Protein 2OXL (pdb70)

InterPro domains:
  IPR024753 Regulatory protein AriR [PF10798] (27-82)

CATH classification: 1.20.5.5260

Structure (mmCIF, N/CA/C/O backbone):
data_2OXL
#
_entry.id   2OXL
#
_cell.length_a   69.919
_cell.length_b   69.945
_cell.length_c   55.021
_cell.angle_alpha   90.00
_cell.angle_beta   90.00
_cell.angle_gamma   90.00
#
_symmetry.space_group_name_H-M   'C 2 2 21'
#
loop_
_entity.id
_entity.type
_entity.pdbx_description
1 polymer 'Hypothetical protein ymgB'
2 non-polymer 'octyl beta-D-glucopyranoside'
3 water water
#
loop_
_atom_site.group_PDB
_atom_site.id
_atom_site.type_symbol
_atom_site.label_atom_id
_atom_site.label_alt_id
_atom_site.label_comp_id
_atom_site.label_asym_id
_atom_site.label_entity_id
_atom_site.label_seq_id
_atom_site.pdbx_PDB_ins_code
_atom_site.Cartn_x
_atom_site.Cartn_y
_atom_site.Cartn_z
_atom_site.occupancy
_atom_site.B_iso_or_equiv
_atom_site.auth_seq_id
_atom_site.auth_comp_id
_atom_site.auth_asym_id
_atom_site.auth_atom_id
_atom_site.pdbx_PDB_model_num
ATOM 1 N N . ASN A 1 1 ? 25.004 -11.120 -17.735 1.00 37.12 25 ASN A N 1
ATOM 2 C CA . ASN A 1 1 ? 24.181 -12.309 -18.127 1.00 34.82 25 ASN A CA 1
ATOM 3 C C . ASN A 1 1 ? 22.699 -11.984 -18.218 1.00 31.35 25 ASN A C 1
ATOM 4 O O . ASN A 1 1 ? 22.116 -11.450 -17.281 1.00 35.69 25 ASN A O 1
ATOM 9 N N . LEU A 1 2 ? 22.105 -12.266 -19.371 1.00 27.24 26 LEU A N 1
ATOM 10 C CA . LEU A 1 2 ? 20.668 -12.231 -19.522 0.50 25.79 26 LEU A CA 1
ATOM 11 C C . LEU A 1 2 ? 20.034 -13.101 -18.413 1.00 27.99 26 LEU A C 1
ATOM 12 O O . LEU A 1 2 ? 20.435 -14.289 -18.173 1.00 27.95 26 LEU A O 1
ATOM 17 N N . LEU A 1 3 ? 19.074 -12.485 -17.730 1.00 26.89 27 LEU A N 1
ATOM 18 C CA . LEU A 1 3 ? 18.362 -13.099 -16.591 1.00 25.83 27 LEU A CA 1
ATOM 19 C C . LEU A 1 3 ? 19.168 -13.180 -15.267 1.00 28.52 27 LEU A C 1
ATOM 20 O O . LEU A 1 3 ? 18.681 -13.752 -14.274 1.00 24.09 27 LEU A O 1
ATOM 25 N N . GLU A 1 4 ? 20.363 -12.591 -15.195 1.00 30.05 28 GLU A N 1
ATOM 26 C CA . GLU A 1 4 ? 21.154 -12.705 -13.952 1.00 31.42 28 GLU A CA 1
ATOM 27 C C . GLU A 1 4 ? 20.512 -12.064 -12.702 1.00 28.75 28 GLU A C 1
ATOM 28 O O . GLU A 1 4 ? 20.493 -12.669 -11.616 1.00 26.66 28 GLU A O 1
ATOM 34 N N . GLU A 1 5 ? 20.018 -10.841 -12.856 1.00 25.40 29 GLU A N 1
ATOM 35 C CA . GLU A 1 5 ? 19.406 -10.119 -11.738 1.00 26.43 29 GLU A CA 1
ATOM 36 C C . GLU A 1 5 ? 18.061 -10.748 -11.374 1.00 21.15 29 GLU A C 1
ATOM 37 O O . GLU A 1 5 ? 17.671 -10.791 -10.193 1.00 18.40 29 GLU A O 1
ATOM 43 N N . GLU A 1 6 ? 17.374 -11.254 -12.394 1.00 19.40 30 GLU A N 1
ATOM 44 C CA . GLU A 1 6 ? 16.072 -11.894 -12.212 1.00 18.34 30 GLU A CA 1
ATOM 45 C C . GLU A 1 6 ? 16.257 -13.170 -11.391 1.00 17.65 30 GLU A C 1
ATOM 46 O O . GLU A 1 6 ? 15.480 -13.446 -10.454 1.00 14.84 30 GLU A O 1
ATOM 52 N N . SER A 1 7 ? 17.286 -13.935 -11.747 1.00 16.04 31 SER A N 1
ATOM 53 C CA . SER A 1 7 ? 17.702 -15.136 -10.976 1.00 16.86 31 SER A CA 1
ATOM 54 C C . SER A 1 7 ? 17.840 -14.923 -9.488 1.00 15.88 31 SER A C 1
ATOM 55 O O . SER A 1 7 ? 17.315 -15.722 -8.668 1.00 16.15 31 SER A O 1
ATOM 58 N N . ALA A 1 8 ? 18.509 -13.821 -9.129 1.00 15.24 32 ALA A N 1
ATOM 59 C CA . ALA A 1 8 ? 18.780 -13.474 -7.758 1.00 16.02 32 ALA A CA 1
ATOM 60 C C . ALA A 1 8 ? 17.472 -13.132 -7.010 1.00 15.87 32 ALA A C 1
ATOM 61 O O . ALA A 1 8 ? 17.274 -13.542 -5.866 1.00 16.50 32 ALA A O 1
ATOM 63 N N . VAL A 1 9 ? 16.585 -12.400 -7.683 1.00 13.93 33 VAL A N 1
ATOM 64 C CA . VAL A 1 9 ? 15.286 -12.031 -7.093 1.00 13.02 33 VAL A CA 1
ATOM 65 C C . VAL A 1 9 ? 14.440 -13.280 -6.856 1.00 11.13 33 VAL A C 1
ATOM 66 O O . VAL A 1 9 ? 13.817 -13.436 -5.776 1.00 14.08 33 VAL A O 1
ATOM 70 N N . LEU A 1 10 ? 14.445 -14.177 -7.823 1.00 12.13 34 LEU A N 1
ATOM 71 C CA . LEU A 1 10 ? 13.676 -15.420 -7.759 1.00 15.20 34 LEU A CA 1
ATOM 72 C C . LEU A 1 10 ? 14.209 -16.312 -6.621 1.00 16.19 34 LEU A C 1
ATOM 73 O O . LEU A 1 10 ? 13.434 -16.847 -5.816 1.00 10.92 34 LEU A O 1
ATOM 78 N N . GLY A 1 11 ? 15.530 -16.416 -6.556 1.00 15.13 35 GLY A N 1
ATOM 79 C CA . GLY A 1 11 ? 16.211 -17.181 -5.502 1.00 15.98 35 GLY A CA 1
ATOM 80 C C . GLY A 1 11 ? 15.905 -16.631 -4.123 1.00 18.85 35 GLY A C 1
ATOM 81 O O . GLY A 1 11 ? 15.707 -17.408 -3.187 1.00 16.23 35 GLY A O 1
ATOM 82 N N . GLN A 1 12 ? 15.848 -15.303 -3.979 1.00 14.33 36 GLN A N 1
ATOM 83 C CA . GLN A 1 12 ? 15.480 -14.690 -2.714 1.00 15.65 36 GLN A CA 1
ATOM 84 C C . GLN A 1 12 ? 14.049 -15.015 -2.304 1.00 16.65 36 GLN A C 1
ATOM 85 O O . GLN A 1 12 ? 13.796 -15.246 -1.122 1.00 18.57 36 GLN A O 1
ATOM 91 N N . ALA A 1 13 ? 13.130 -15.034 -3.272 1.00 14.50 37 ALA A N 1
ATOM 92 C CA . ALA A 1 13 ? 11.737 -15.336 -2.960 1.00 16.00 37 ALA A CA 1
ATOM 93 C C . ALA A 1 13 ? 11.673 -16.772 -2.418 1.00 15.32 37 ALA A C 1
ATOM 94 O O . ALA A 1 13 ? 10.952 -17.033 -1.424 1.00 15.45 37 ALA A O 1
ATOM 96 N N . VAL A 1 14 ? 12.440 -17.670 -3.044 1.00 15.28 38 VAL A N 1
ATOM 97 C CA . VAL A 1 14 ? 12.404 -19.103 -2.665 1.00 17.35 38 VAL A CA 1
ATOM 98 C C . VAL A 1 14 ? 12.950 -19.264 -1.240 1.00 19.06 38 VAL A C 1
ATOM 99 O O . VAL A 1 14 ? 12.253 -19.800 -0.358 1.00 17.63 38 VAL A O 1
ATOM 103 N N . THR A 1 15 ? 14.126 -18.700 -0.982 1.00 19.44 39 THR A N 1
ATOM 104 C CA . THR A 1 15 ? 14.675 -18.733 0.394 1.00 20.98 39 THR A CA 1
ATOM 105 C C . THR A 1 15 ? 13.748 -18.065 1.415 1.00 21.12 39 THR A C 1
ATOM 106 O O . THR A 1 15 ? 13.556 -18.564 2.524 1.00 24.49 39 THR A O 1
ATOM 110 N N . ASN A 1 16 ? 13.122 -16.953 1.060 1.00 18.55 40 ASN A N 1
ATOM 111 C CA . ASN A 1 16 ? 12.206 -16.288 1.961 1.00 20.05 40 ASN A CA 1
ATOM 112 C C . ASN A 1 16 ? 11.009 -17.165 2.362 1.00 22.14 40 ASN A C 1
ATOM 113 O O . ASN A 1 16 ? 10.596 -17.161 3.533 1.00 22.74 40 ASN A O 1
ATOM 118 N N . LEU A 1 17 ? 10.444 -17.881 1.392 1.00 21.31 41 LEU A N 1
ATOM 119 C CA . LEU A 1 17 ? 9.390 -18.870 1.673 1.00 20.97 41 LEU A CA 1
ATOM 120 C C . LEU A 1 17 ? 9.874 -19.991 2.580 1.00 21.84 41 LEU A C 1
ATOM 121 O O . LEU A 1 17 ? 9.159 -20.411 3.500 1.00 24.50 41 LEU A O 1
ATOM 134 N N . LEU A 1 19 ? 12.305 -19.855 4.764 1.00 26.89 43 LEU A N 1
ATOM 135 C CA . LEU A 1 19 ? 12.528 -19.228 6.077 1.00 30.05 43 LEU A CA 1
ATOM 136 C C . LEU A 1 19 ? 11.240 -19.050 6.859 1.00 29.76 43 LEU A C 1
ATOM 137 O O . LEU A 1 19 ? 11.238 -19.202 8.076 1.00 32.44 43 LEU A O 1
ATOM 142 N N . SER A 1 20 ? 10.146 -18.725 6.179 1.00 26.68 44 SER A N 1
ATOM 143 C CA . SER A 1 20 ? 8.863 -18.527 6.866 1.00 28.98 44 SER A CA 1
ATOM 144 C C . SER A 1 20 ? 8.115 -19.848 7.092 1.00 30.21 44 SER A C 1
ATOM 145 O O . SER A 1 20 ? 7.005 -19.853 7.637 1.00 32.10 44 SER A O 1
ATOM 148 N N . GLY A 1 21 ? 8.743 -20.957 6.683 1.00 27.09 45 GLY A N 1
ATOM 149 C CA . GLY A 1 21 ? 8.139 -22.277 6.708 1.00 29.20 45 GLY A CA 1
ATOM 150 C C . GLY A 1 21 ? 6.950 -22.456 5.783 1.00 29.77 45 GLY A C 1
ATOM 151 O O . GLY A 1 21 ? 6.072 -23.287 6.065 1.00 31.64 45 GLY A O 1
ATOM 152 N N . ASP A 1 22 ? 6.907 -21.713 4.673 1.00 24.52 46 ASP A N 1
ATOM 153 C CA . ASP A 1 22 ? 5.806 -21.888 3.709 1.00 25.92 46 ASP A CA 1
ATOM 154 C C . ASP A 1 22 ? 6.173 -22.879 2.596 1.00 25.54 46 ASP A C 1
ATOM 155 O O . ASP A 1 22 ? 7.349 -23.211 2.393 1.00 26.94 46 ASP A O 1
ATOM 160 N N . ASN A 1 23 ? 5.156 -23.388 1.909 1.00 21.72 47 ASN A N 1
ATOM 161 C CA . ASN A 1 23 ? 5.391 -24.262 0.763 1.00 24.08 47 ASN A CA 1
ATOM 162 C C . ASN A 1 23 ? 6.037 -23.448 -0.364 1.00 20.42 47 ASN A C 1
ATOM 163 O O . ASN A 1 23 ? 5.649 -22.300 -0.606 1.00 21.74 47 ASN A O 1
ATOM 168 N N . VAL A 1 24 ? 7.007 -24.068 -1.034 1.00 19.89 48 VAL A N 1
ATOM 169 C CA . VAL A 1 24 ? 7.616 -23.470 -2.218 1.00 18.28 48 VAL A CA 1
ATOM 170 C C . VAL A 1 24 ? 6.783 -23.984 -3.396 1.00 16.16 48 VAL A C 1
ATOM 171 O O . VAL A 1 24 ? 6.965 -25.113 -3.868 1.00 20.76 48 VAL A O 1
ATOM 175 N N . ASN A 1 25 ? 5.864 -23.153 -3.842 1.00 17.77 49 ASN A N 1
ATOM 176 C CA . ASN A 1 25 ? 5.088 -23.461 -5.045 1.00 19.38 49 ASN A CA 1
ATOM 177 C C . ASN A 1 25 ? 4.851 -22.219 -5.871 1.00 20.14 49 ASN A C 1
ATOM 178 O O . ASN A 1 25 ? 5.217 -21.136 -5.465 1.00 17.53 49 ASN A O 1
ATOM 183 N N . ASN A 1 26 ? 4.241 -22.385 -7.043 1.00 21.05 50 ASN A N 1
ATOM 184 C CA . ASN A 1 26 ? 4.105 -21.258 -7.968 1.00 20.04 50 ASN A CA 1
ATOM 185 C C . ASN A 1 26 ? 3.317 -20.145 -7.314 1.00 18.16 50 ASN A C 1
ATOM 186 O O . ASN A 1 26 ? 3.699 -18.997 -7.371 1.00 14.91 50 ASN A O 1
ATOM 191 N N . LYS A 1 27 ? 2.203 -20.490 -6.657 1.00 19.61 51 LYS A N 1
ATOM 192 C CA . LYS A 1 27 ? 1.342 -19.466 -6.062 1.00 20.00 51 LYS A CA 1
ATOM 193 C C . LYS A 1 27 ? 2.122 -18.595 -5.085 1.00 16.31 51 LYS A C 1
ATOM 194 O O . LYS A 1 27 ? 2.057 -17.391 -5.142 1.00 16.31 51 LYS A O 1
ATOM 200 N N . ASN A 1 28 ? 2.832 -19.233 -4.145 1.00 14.10 52 ASN A N 1
ATOM 201 C CA . ASN A 1 28 ? 3.504 -18.525 -3.104 1.00 16.60 52 ASN A CA 1
ATOM 202 C C . ASN A 1 28 ? 4.670 -17.683 -3.609 1.00 16.69 52 ASN A C 1
ATOM 203 O O . ASN A 1 28 ? 4.912 -16.623 -3.054 1.00 16.49 52 ASN A O 1
ATOM 208 N N . ILE A 1 29 ? 5.366 -18.170 -4.637 1.00 15.42 53 ILE A N 1
ATOM 209 C CA . ILE A 1 29 ? 6.473 -17.412 -5.262 1.00 16.05 53 ILE A CA 1
ATOM 210 C C . ILE A 1 29 ? 5.896 -16.153 -5.874 1.00 17.37 53 ILE A C 1
ATOM 211 O O . ILE A 1 29 ? 6.425 -15.066 -5.655 1.00 17.49 53 ILE A O 1
ATOM 216 N N . ILE A 1 30 ? 4.797 -16.309 -6.617 1.00 15.96 54 ILE A N 1
ATOM 217 C CA . ILE A 1 30 ? 4.124 -15.154 -7.245 1.00 16.81 54 ILE A CA 1
ATOM 218 C C . ILE A 1 30 ? 3.708 -14.124 -6.219 1.00 15.58 54 ILE A C 1
ATOM 219 O O . ILE A 1 30 ? 3.975 -12.922 -6.393 1.00 15.48 54 ILE A O 1
ATOM 224 N N . LEU A 1 31 ? 3.027 -14.573 -5.148 1.00 18.68 55 LEU A N 1
ATOM 225 C CA . LEU A 1 31 ? 2.587 -13.669 -4.096 1.00 17.79 55 LEU A CA 1
ATOM 226 C C . LEU A 1 31 ? 3.769 -12.956 -3.426 1.00 17.99 55 LEU A C 1
ATOM 227 O O . LEU A 1 31 ? 3.698 -11.770 -3.109 1.00 17.56 55 LEU A O 1
ATOM 232 N N . SER A 1 32 ? 4.874 -13.678 -3.262 1.00 18.53 56 SER A N 1
ATOM 233 C CA A SER A 1 32 ? 6.060 -13.087 -2.667 0.50 17.77 56 SER A CA 1
ATOM 234 C CA B SER A 1 32 ? 6.097 -13.114 -2.686 0.50 17.31 56 SER A CA 1
ATOM 235 C C . SER A 1 32 ? 6.671 -12.005 -3.588 1.00 17.51 56 SER A C 1
ATOM 236 O O . SER A 1 32 ? 7.114 -10.941 -3.118 1.00 16.92 56 SER A O 1
ATOM 241 N N . LEU A 1 33 ? 6.690 -12.290 -4.886 1.00 16.68 57 LEU A N 1
ATOM 242 C CA . LEU A 1 33 ? 7.232 -11.319 -5.855 1.00 17.93 57 LEU A CA 1
ATOM 243 C C . LEU A 1 33 ? 6.316 -10.094 -5.908 1.00 20.62 57 LEU A C 1
ATOM 244 O O . LEU A 1 33 ? 6.791 -8.932 -5.939 1.00 18.65 57 LEU A O 1
ATOM 249 N N . ILE A 1 34 ? 5.002 -10.346 -5.923 1.00 21.04 58 ILE A N 1
ATOM 250 C CA . ILE A 1 34 ? 4.053 -9.212 -6.007 1.00 22.75 58 ILE A CA 1
ATOM 251 C C . ILE A 1 34 ? 4.250 -8.374 -4.770 1.00 22.77 58 ILE A C 1
ATOM 252 O O . ILE A 1 34 ? 4.310 -7.157 -4.861 1.00 24.25 58 ILE A O 1
ATOM 257 N N . HIS A 1 35 ? 4.398 -9.019 -3.615 1.00 24.17 59 HIS A N 1
ATOM 258 C CA . HIS A 1 35 ? 4.676 -8.275 -2.391 1.00 25.58 59 HIS A CA 1
ATOM 259 C C . HIS A 1 35 ? 5.959 -7.427 -2.475 1.00 23.57 59 HIS A C 1
ATOM 260 O O . HIS A 1 35 ? 5.996 -6.278 -2.026 1.00 23.95 59 HIS A O 1
ATOM 267 N N . SER A 1 36 ? 7.019 -8.010 -3.026 1.00 23.50 60 SER A N 1
ATOM 268 C CA . SER A 1 36 ? 8.258 -7.263 -3.254 1.00 23.27 60 SER A CA 1
ATOM 269 C C . SER A 1 36 ? 8.021 -6.102 -4.225 1.00 22.01 60 SER A C 1
ATOM 270 O O . SER A 1 36 ? 8.502 -5.001 -4.004 1.00 23.71 60 SER A O 1
ATOM 273 N N . LEU A 1 37 ? 7.291 -6.357 -5.304 1.00 24.16 61 LEU A N 1
ATOM 274 C CA . LEU A 1 37 ? 7.060 -5.308 -6.299 1.00 28.25 61 LEU A CA 1
ATOM 275 C C . LEU A 1 37 ? 6.321 -4.129 -5.670 1.00 32.22 61 LEU A C 1
ATOM 276 O O . LEU A 1 37 ? 6.659 -2.952 -5.918 1.00 34.02 61 LEU A O 1
ATOM 281 N N . GLU A 1 38 ? 5.344 -4.451 -4.825 1.00 31.47 62 GLU A N 1
ATOM 282 C CA . GLU A 1 38 ? 4.522 -3.422 -4.190 1.00 37.87 62 GLU A CA 1
ATOM 283 C C . GLU A 1 38 ? 5.271 -2.633 -3.118 1.00 37.39 62 GLU A C 1
ATOM 284 O O . GLU A 1 38 ? 4.855 -1.540 -2.768 1.00 40.65 62 GLU A O 1
ATOM 290 N N . THR A 1 39 ? 6.361 -3.174 -2.588 1.00 38.23 63 THR A N 1
ATOM 291 C CA . THR A 1 39 ? 7.096 -2.509 -1.495 1.00 35.73 63 THR A CA 1
ATOM 292 C C . THR A 1 39 ? 8.428 -1.895 -1.926 1.00 37.11 63 THR A C 1
ATOM 293 O O . THR A 1 39 ? 9.225 -1.456 -1.093 1.00 37.99 63 THR A O 1
ATOM 297 N N . THR A 1 40 ? 8.665 -1.856 -3.240 1.00 35.78 64 THR A N 1
ATOM 298 C CA . THR A 1 40 ? 9.854 -1.220 -3.795 1.00 34.87 64 THR A CA 1
ATOM 299 C C . THR A 1 40 ? 9.446 0.089 -4.472 1.00 36.65 64 THR A C 1
ATOM 300 O O . THR A 1 40 ? 8.508 0.129 -5.284 1.00 39.97 64 THR A O 1
ATOM 304 N N . SER A 1 41 ? 10.147 1.157 -4.142 1.00 34.95 65 SER A N 1
ATOM 305 C CA A SER A 1 41 ? 9.874 2.444 -4.765 0.50 35.00 65 SER A CA 1
ATOM 306 C CA B SER A 1 41 ? 9.880 2.456 -4.743 0.50 34.78 65 SER A CA 1
ATOM 307 C C . SER A 1 41 ? 10.905 2.769 -5.835 1.00 34.92 65 SER A C 1
ATOM 308 O O . SER A 1 41 ? 10.723 3.710 -6.620 1.00 37.41 65 SER A O 1
ATOM 313 N N . ASP A 1 42 ? 11.976 1.978 -5.878 1.00 30.31 66 ASP A N 1
ATOM 314 C CA . ASP A 1 42 ? 13.096 2.202 -6.795 1.00 27.51 66 ASP A CA 1
ATOM 315 C C . ASP A 1 42 ? 12.773 1.596 -8.165 1.00 28.13 66 ASP A C 1
ATOM 316 O O . ASP A 1 42 ? 12.638 0.369 -8.303 1.00 24.53 66 ASP A O 1
ATOM 321 N N . ILE A 1 43 ? 12.620 2.449 -9.184 1.00 26.07 67 ILE A N 1
ATOM 322 C CA . ILE A 1 43 ? 12.012 1.970 -10.431 1.00 25.19 67 ILE A CA 1
ATOM 323 C C . ILE A 1 43 ? 12.936 0.996 -11.146 1.00 18.61 67 ILE A C 1
ATOM 324 O O . ILE A 1 43 ? 12.464 0.150 -11.912 1.00 23.65 67 ILE A O 1
ATOM 329 N N . LEU A 1 44 ? 14.231 1.093 -10.868 1.00 21.45 68 LEU A N 1
ATOM 330 C CA . LEU A 1 44 ? 15.230 0.204 -11.481 1.00 20.98 68 LEU A CA 1
ATOM 331 C C . LEU A 1 44 ? 15.133 -1.194 -10.863 1.00 21.23 68 LEU A C 1
ATOM 332 O O . LEU A 1 44 ? 15.106 -2.168 -11.596 1.00 18.16 68 LEU A O 1
ATOM 337 N N . LYS A 1 45 ? 14.973 -1.261 -9.533 1.00 21.32 69 LYS A N 1
ATOM 338 C CA . LYS A 1 45 ? 14.728 -2.530 -8.827 1.00 23.43 69 LYS A CA 1
ATOM 339 C C . LYS A 1 45 ? 13.356 -3.114 -9.136 1.00 20.69 69 LYS A C 1
ATOM 340 O O . LYS A 1 45 ? 13.201 -4.345 -9.297 1.00 18.09 69 LYS A O 1
ATOM 346 N N . ALA A 1 46 ? 12.346 -2.242 -9.204 1.00 18.62 70 ALA A N 1
ATOM 347 C CA . ALA A 1 46 ? 11.019 -2.626 -9.652 1.00 18.44 70 ALA A CA 1
ATOM 348 C C . ALA A 1 46 ? 11.046 -3.327 -11.009 1.00 17.49 70 ALA A C 1
ATOM 349 O O . ALA A 1 46 ? 10.341 -4.318 -11.193 1.00 18.53 70 ALA A O 1
ATOM 351 N N . ASP A 1 47 ? 11.827 -2.804 -11.960 1.00 17.02 71 ASP A N 1
ATOM 352 C CA . ASP A 1 47 ? 11.936 -3.426 -13.282 1.00 20.56 71 ASP A CA 1
ATOM 353 C C . ASP A 1 47 ? 12.402 -4.894 -13.148 1.00 18.65 71 ASP A C 1
ATOM 354 O O . ASP A 1 47 ? 11.832 -5.784 -13.768 1.00 17.53 71 ASP A O 1
ATOM 359 N N . VAL A 1 48 ? 13.400 -5.124 -12.304 1.00 17.27 72 VAL A N 1
ATOM 360 C CA . VAL A 1 48 ? 13.941 -6.481 -12.150 1.00 18.00 72 VAL A CA 1
ATOM 361 C C . VAL A 1 48 ? 12.885 -7.460 -11.579 1.00 15.84 72 VAL A C 1
ATOM 362 O O . VAL A 1 48 ? 12.720 -8.581 -12.088 1.00 14.94 72 VAL A O 1
ATOM 366 N N . ILE A 1 49 ? 12.131 -7.004 -10.582 1.00 15.44 73 ILE A N 1
ATOM 367 C CA . ILE A 1 49 ? 11.057 -7.832 -9.954 1.00 17.08 73 ILE A CA 1
ATOM 368 C C . ILE A 1 49 ? 9.920 -8.134 -10.935 1.00 16.76 73 ILE A C 1
ATOM 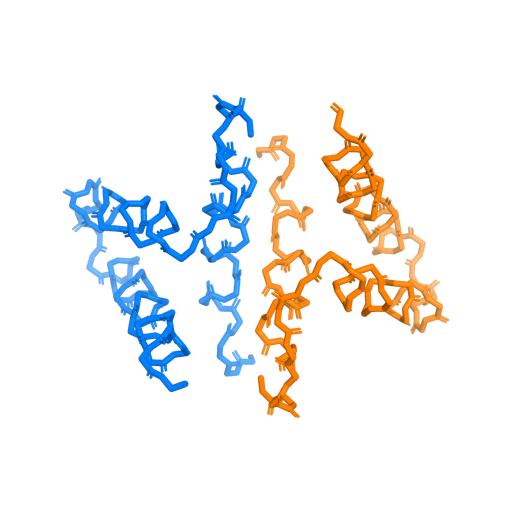369 O O . ILE A 1 49 ? 9.432 -9.252 -11.042 1.00 14.38 73 ILE A O 1
ATOM 374 N N . ARG A 1 50 ? 9.538 -7.130 -11.725 1.00 18.11 74 ARG A N 1
ATOM 375 C CA . ARG A 1 50 ? 8.541 -7.303 -12.770 1.00 17.95 74 ARG A CA 1
ATOM 376 C C . ARG A 1 50 ? 8.975 -8.322 -13.806 1.00 14.51 74 ARG A C 1
ATOM 377 O O . ARG A 1 50 ? 8.167 -9.147 -14.244 1.00 17.59 74 ARG A O 1
ATOM 385 N N . LYS A 1 51 ? 10.233 -8.297 -14.233 1.00 16.97 75 LYS A N 1
ATOM 386 C CA . LYS A 1 51 ? 10.701 -9.309 -15.190 1.00 14.62 75 LYS A CA 1
ATOM 387 C C . LYS A 1 51 ? 10.692 -10.705 -14.553 1.00 16.01 75 LYS A C 1
ATOM 388 O O . LYS A 1 51 ? 10.384 -11.691 -15.222 1.00 14.12 75 LYS A O 1
ATOM 394 N N . THR A 1 52 ? 11.047 -10.756 -13.280 1.00 14.91 76 THR A N 1
ATOM 395 C CA . THR A 1 52 ? 11.103 -12.042 -12.557 1.00 14.61 76 THR A CA 1
ATOM 396 C C . THR A 1 52 ? 9.675 -12.603 -12.449 1.00 15.51 76 THR A C 1
ATOM 397 O O . THR A 1 52 ? 9.427 -13.798 -12.679 1.00 15.94 76 THR A O 1
ATOM 401 N N . LEU A 1 53 ? 8.739 -11.726 -12.133 1.00 15.17 77 LEU A N 1
ATOM 402 C CA . LEU A 1 53 ? 7.337 -12.100 -12.036 1.00 17.18 77 LEU A CA 1
ATOM 403 C C . LEU A 1 53 ? 6.850 -12.620 -13.370 1.00 19.11 77 LEU A C 1
ATOM 404 O O . LEU A 1 53 ? 6.200 -13.664 -13.440 1.00 17.80 77 LEU A O 1
ATOM 409 N N . GLU A 1 54 ? 7.186 -11.909 -14.448 1.00 16.81 78 GLU A N 1
ATOM 410 C CA . GLU A 1 54 ? 6.746 -12.340 -15.770 1.00 17.67 78 GLU A CA 1
ATOM 411 C C . GLU A 1 54 ? 7.252 -13.741 -16.114 1.00 18.60 78 GLU A C 1
ATOM 412 O O . GLU A 1 54 ? 6.508 -14.576 -16.604 1.00 19.08 78 GLU A O 1
ATOM 418 N N . ILE A 1 55 ? 8.528 -14.003 -15.846 1.00 17.40 79 ILE A N 1
ATOM 419 C CA . ILE A 1 55 ? 9.129 -15.292 -16.151 1.00 18.66 79 ILE A CA 1
ATOM 420 C C . ILE A 1 55 ? 8.445 -16.429 -15.370 1.00 16.68 79 ILE A C 1
ATOM 421 O O . ILE A 1 55 ? 8.155 -17.495 -15.960 1.00 19.77 79 ILE A O 1
ATOM 426 N N . VAL A 1 56 ? 8.169 -16.182 -14.096 1.00 18.87 80 VAL A N 1
ATOM 427 C CA . VAL A 1 56 ? 7.474 -17.189 -13.259 1.00 20.19 80 VAL A CA 1
ATOM 428 C C . VAL A 1 56 ? 6.048 -17.405 -13.783 1.00 19.91 80 VAL A C 1
ATOM 429 O O . VAL A 1 56 ? 5.608 -18.571 -13.903 1.00 19.31 80 VAL A O 1
ATOM 433 N N . LEU A 1 57 ? 5.368 -16.303 -14.118 1.00 21.69 81 LEU A N 1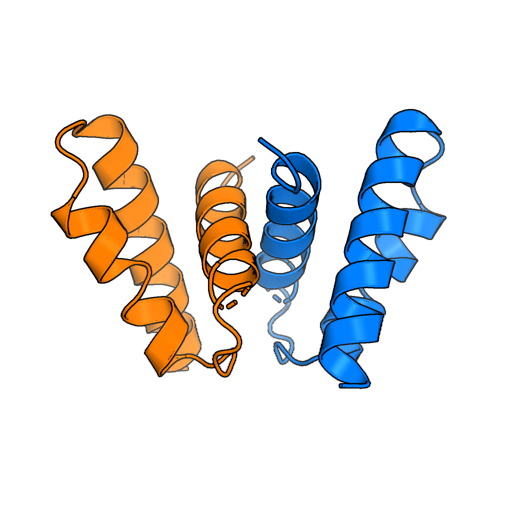
ATOM 434 C CA . LEU A 1 57 ? 3.998 -16.388 -14.671 1.00 21.49 81 LEU A CA 1
ATOM 435 C C . LEU A 1 57 ? 3.964 -17.217 -15.943 1.00 21.89 81 LEU A C 1
ATOM 436 O O . LEU A 1 57 ? 3.080 -18.074 -16.111 1.00 23.98 81 LEU A O 1
ATOM 441 N N . ARG A 1 58 ? 4.934 -16.995 -16.840 1.00 21.44 82 ARG A N 1
ATOM 442 C CA . ARG A 1 58 ? 5.013 -17.715 -18.112 1.00 20.91 82 ARG A CA 1
ATOM 443 C C . ARG A 1 58 ? 5.398 -19.174 -17.937 1.00 26.59 82 ARG A C 1
ATOM 444 O O . ARG A 1 58 ? 4.815 -20.049 -18.567 1.00 27.52 82 ARG A O 1
ATOM 452 N N . TYR A 1 59 ? 6.356 -19.448 -17.061 1.00 25.77 83 TYR A N 1
ATOM 453 C CA . TYR A 1 59 ? 6.665 -20.830 -16.686 1.00 27.59 83 TYR A CA 1
ATOM 454 C C . TYR A 1 59 ? 5.432 -21.526 -16.072 1.00 25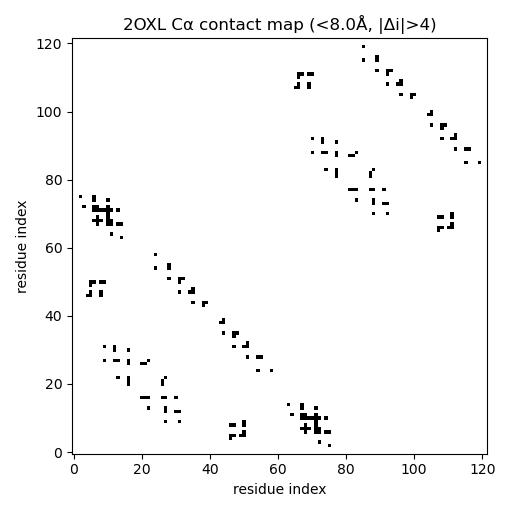.82 83 TYR A C 1
ATOM 455 O O . TYR A 1 59 ? 5.144 -22.678 -16.382 1.00 30.64 83 TYR A O 1
ATOM 464 N N . THR A 1 60 ? 4.728 -20.833 -15.185 1.00 28.80 84 THR A N 1
ATOM 465 C CA . THR A 1 60 ? 3.560 -21.401 -14.507 1.00 31.13 84 THR A CA 1
ATOM 466 C C . THR A 1 60 ? 2.487 -21.748 -15.543 1.00 32.33 84 THR A C 1
ATOM 467 O O . THR A 1 60 ? 2.019 -22.887 -15.594 1.00 32.56 84 THR A O 1
ATOM 471 N N . ALA A 1 61 ? 2.137 -20.766 -16.377 1.00 30.55 85 ALA A N 1
ATOM 472 C CA . ALA A 1 61 ? 1.127 -20.946 -17.439 1.00 33.82 85 ALA A CA 1
ATOM 473 C C . ALA A 1 61 ? 1.470 -22.075 -18.417 1.00 37.41 85 ALA A C 1
ATOM 474 O O . ALA A 1 61 ? 0.591 -22.874 -18.770 1.00 38.69 85 ALA A O 1
ATOM 476 N N . ASP A 1 62 ? 2.737 -22.129 -18.841 1.00 38.70 86 ASP A N 1
ATOM 477 C CA . ASP A 1 62 ? 3.257 -23.109 -19.796 1.00 43.04 86 ASP A CA 1
ATOM 478 C C . ASP A 1 62 ? 3.598 -24.443 -19.141 1.00 45.63 86 ASP A C 1
ATOM 479 O O . ASP A 1 62 ? 2.738 -25.318 -18.958 1.00 47.48 86 ASP A O 1
ATOM 484 N N . ASN B 1 1 ? 23.697 -9.898 3.865 1.00 40.20 25 ASN B N 1
ATOM 485 C CA . ASN B 1 1 ? 22.563 -10.751 4.333 1.00 37.47 25 ASN B CA 1
ATOM 486 C C . ASN B 1 1 ? 22.983 -12.198 4.465 1.00 34.25 25 ASN B C 1
ATOM 487 O O . ASN B 1 1 ? 23.557 -12.758 3.541 1.00 38.23 25 ASN B O 1
ATOM 492 N N . LEU B 1 2 ? 22.703 -12.801 5.614 1.00 30.31 26 LEU B N 1
ATOM 493 C CA . LEU B 1 2 ? 22.811 -14.241 5.765 1.00 31.65 26 LEU B CA 1
ATOM 494 C C . LEU B 1 2 ? 21.919 -14.884 4.655 1.00 30.85 26 LEU B C 1
ATOM 495 O O . LEU B 1 2 ? 20.748 -14.465 4.409 1.00 29.74 26 LEU B O 1
ATOM 500 N N . LEU B 1 3 ? 22.504 -15.868 3.980 1.00 28.83 27 LEU B N 1
ATOM 501 C CA . LEU B 1 3 ? 21.887 -16.573 2.824 1.00 26.45 27 LEU B CA 1
ATOM 502 C C . LEU B 1 3 ? 21.810 -15.786 1.488 1.00 28.19 27 LEU B C 1
ATOM 503 O O . LEU B 1 3 ? 21.261 -16.296 0.500 1.00 23.53 27 LEU B O 1
ATOM 508 N N . GLU B 1 4 ? 22.365 -14.579 1.413 1.00 28.97 28 GLU B N 1
ATOM 509 C CA . GLU B 1 4 ? 22.275 -13.796 0.167 1.00 28.97 28 GLU B CA 1
ATOM 510 C C . GLU B 1 4 ? 22.921 -14.447 -1.068 1.00 27.67 28 GLU B C 1
ATOM 511 O O . GLU B 1 4 ? 22.323 -14.465 -2.163 1.00 25.17 28 GLU B O 1
ATOM 517 N N . GLU B 1 5 ? 24.136 -14.962 -0.899 1.00 23.05 29 GLU B N 1
ATOM 518 C CA . GLU B 1 5 ? 24.855 -15.553 -2.022 1.00 22.15 29 GLU B CA 1
ATOM 519 C C . GLU B 1 5 ? 24.236 -16.908 -2.395 1.00 19.48 29 GLU B C 1
ATOM 520 O O . GLU B 1 5 ? 24.228 -17.301 -3.563 1.00 16.05 29 GLU B O 1
ATOM 526 N N . GLU B 1 6 ? 23.727 -17.600 -1.382 1.00 20.17 30 GLU B N 1
ATOM 527 C CA . GLU B 1 6 ? 23.098 -18.915 -1.567 1.00 19.50 30 GLU B CA 1
ATOM 528 C C . GLU B 1 6 ? 21.819 -18.730 -2.382 1.00 18.68 30 GLU B C 1
ATOM 529 O O . GLU B 1 6 ? 21.549 -19.505 -3.328 1.00 14.73 30 GLU B O 1
ATOM 535 N N . SER B 1 7 ? 21.054 -17.700 -2.008 1.00 15.71 31 SER B N 1
ATOM 536 C CA . SER B 1 7 ? 19.843 -17.281 -2.758 1.00 16.25 31 SER B CA 1
ATOM 537 C C . SER B 1 7 ? 20.053 -17.144 -4.240 1.00 15.49 31 SER B C 1
ATOM 538 O O . SER B 1 7 ? 19.264 -17.679 -5.058 1.00 16.85 31 SER B O 1
ATOM 541 N N . ALA B 1 8 ? 21.145 -16.458 -4.610 1.00 15.45 32 ALA B N 1
ATOM 542 C CA . ALA B 1 8 ? 21.472 -16.199 -5.997 1.00 17.44 32 ALA B CA 1
ATOM 543 C C . ALA B 1 8 ? 21.836 -17.505 -6.745 1.00 15.95 32 ALA B C 1
ATOM 544 O O . ALA B 1 8 ? 21.451 -17.718 -7.900 1.00 16.27 32 ALA B O 1
ATOM 546 N N . VAL B 1 9 ? 22.571 -18.384 -6.066 1.00 14.62 33 VAL B N 1
ATOM 547 C CA . VAL B 1 9 ? 22.932 -19.670 -6.667 1.00 12.86 33 VAL B CA 1
ATOM 548 C C . VAL B 1 9 ? 21.685 -20.507 -6.911 1.00 11.19 33 VAL B C 1
ATOM 549 O O . VAL B 1 9 ? 21.562 -21.154 -7.970 1.00 14.39 33 VAL B O 1
ATOM 553 N N . LEU B 1 10 ? 20.786 -20.510 -5.945 1.00 11.95 34 LEU B N 1
ATOM 554 C CA . LEU B 1 10 ? 19.550 -21.305 -6.019 1.00 13.82 34 LEU B CA 1
ATOM 555 C C . LEU B 1 10 ? 18.657 -20.745 -7.143 1.00 15.46 34 LEU B C 1
ATOM 556 O O . LEU B 1 10 ? 18.107 -21.501 -7.943 1.00 10.33 34 LEU B O 1
ATOM 561 N N . GLY B 1 11 ? 18.569 -19.421 -7.204 1.00 15.26 35 GLY B N 1
ATOM 562 C CA . GLY B 1 11 ? 17.796 -18.738 -8.246 1.00 15.76 35 GLY B CA 1
ATOM 563 C C . GLY B 1 11 ? 18.331 -19.065 -9.627 1.00 18.48 35 GLY B C 1
ATOM 564 O O . GLY B 1 11 ? 17.557 -19.237 -10.557 1.00 16.17 35 GLY B O 1
ATOM 565 N N . GLN B 1 12 ? 19.657 -19.149 -9.776 1.00 14.18 36 GLN B N 1
ATOM 566 C CA . GLN B 1 12 ? 20.277 -19.499 -11.051 1.00 13.77 36 GLN B CA 1
ATOM 567 C C . GLN B 1 12 ? 19.956 -20.927 -11.462 1.00 15.73 36 GLN B C 1
ATOM 568 O O . GLN B 1 12 ? 19.735 -21.191 -12.646 1.00 17.20 36 GLN B O 1
ATOM 574 N N . ALA B 1 13 ? 19.924 -21.842 -10.493 1.00 15.29 37 ALA B N 1
ATOM 575 C CA . ALA B 1 13 ? 19.641 -23.249 -10.804 1.00 16.52 37 ALA B CA 1
ATOM 576 C C . ALA B 1 13 ? 18.204 -23.325 -11.341 1.00 16.53 37 ALA B C 1
ATOM 577 O O . ALA B 1 13 ? 17.935 -24.036 -12.330 1.00 14.38 37 ALA B O 1
ATOM 579 N N . VAL B 1 14 ? 17.312 -22.578 -10.697 1.00 15.32 38 VAL B N 1
ATOM 580 C CA . VAL B 1 14 ? 15.885 -22.587 -11.087 1.00 16.70 38 VAL B CA 1
ATOM 581 C C . VAL B 1 14 ? 15.740 -22.044 -12.525 1.00 18.01 38 VAL B C 1
ATOM 582 O O . VAL B 1 14 ? 15.170 -22.730 -13.402 1.00 17.04 38 VAL B O 1
ATOM 586 N N . THR B 1 15 ? 16.314 -20.878 -12.795 1.00 18.81 39 THR B N 1
ATOM 587 C CA . THR B 1 15 ? 16.277 -20.315 -14.169 1.00 19.47 39 THR B CA 1
ATOM 588 C C . THR B 1 15 ? 16.941 -21.231 -15.208 1.00 20.97 39 THR B C 1
ATOM 589 O O . THR B 1 15 ? 16.435 -21.413 -16.326 1.00 23.04 39 THR B O 1
ATOM 593 N N . ASN B 1 16 ? 18.045 -21.865 -14.847 1.00 17.40 40 ASN B N 1
ATOM 594 C CA . ASN B 1 16 ? 18.699 -22.788 -15.751 1.00 19.86 40 ASN B CA 1
ATOM 595 C C . ASN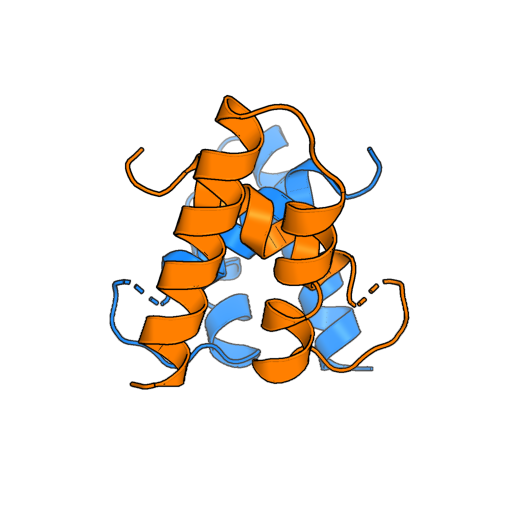 B 1 16 ? 17.813 -23.964 -16.134 1.00 22.40 40 ASN B C 1
ATOM 596 O O . ASN B 1 16 ? 17.788 -24.367 -17.314 1.00 22.40 40 ASN B O 1
ATOM 601 N N . LEU B 1 17 ? 17.109 -24.525 -15.149 1.00 20.50 41 LEU B N 1
ATOM 602 C CA . LEU B 1 17 ? 16.136 -25.591 -15.433 1.00 21.66 41 LEU B CA 1
ATOM 603 C C . LEU B 1 17 ? 15.028 -25.106 -16.362 1.00 22.63 41 LEU B C 1
ATOM 604 O O . LEU B 1 17 ? 14.655 -25.814 -17.306 1.00 25.45 41 LEU B O 1
ATOM 617 N N . LEU B 1 19 ? 15.119 -22.659 -18.565 1.00 27.25 43 LEU B N 1
ATOM 618 C CA . LEU B 1 19 ? 15.756 -22.470 -19.875 1.00 30.88 43 LEU B CA 1
ATOM 619 C C . LEU B 1 19 ? 15.954 -23.776 -20.632 1.00 30.20 43 LEU B C 1
ATOM 620 O O . LEU B 1 19 ? 15.820 -23.803 -21.852 1.00 32.11 43 LEU B O 1
ATOM 625 N N . SER B 1 20 ? 16.255 -24.865 -19.932 1.00 25.98 44 SER B N 1
ATOM 626 C CA . SER B 1 20 ? 16.475 -26.139 -20.625 1.00 28.95 44 SER B CA 1
ATOM 627 C C . SER B 1 20 ? 15.155 -26.884 -20.856 1.00 30.63 44 SER B C 1
ATOM 628 O O . SER B 1 20 ? 15.149 -28.007 -21.390 1.00 32.51 44 SER B O 1
ATOM 631 N N . GLY B 1 21 ? 14.047 -26.242 -20.462 1.00 27.78 45 GLY B N 1
ATOM 632 C CA . GLY B 1 21 ? 12.714 -26.829 -20.528 1.00 29.79 45 GLY B CA 1
ATOM 633 C C . GLY B 1 21 ? 12.501 -28.010 -19.594 1.00 30.43 45 GLY B C 1
ATOM 634 O O . GLY B 1 21 ? 11.713 -28.915 -19.918 1.00 31.30 45 GLY B O 1
ATOM 635 N N . ASP B 1 22 ? 13.188 -28.023 -18.444 1.00 25.76 46 ASP B N 1
ATOM 636 C CA . ASP B 1 22 ? 13.043 -29.139 -17.498 1.00 27.00 46 ASP B CA 1
ATOM 637 C C . ASP B 1 22 ? 12.095 -28.789 -16.371 1.00 26.63 46 ASP B C 1
ATOM 638 O O . ASP B 1 22 ? 11.760 -27.612 -16.157 1.00 28.87 46 ASP B O 1
ATOM 643 N N . ASN B 1 23 ? 11.626 -29.817 -15.668 1.00 22.06 47 ASN B N 1
ATOM 644 C CA . ASN B 1 23 ? 10.732 -29.604 -14.534 1.00 23.42 47 ASN B CA 1
ATOM 645 C C . ASN B 1 23 ? 11.522 -28.939 -13.409 1.00 19.98 47 ASN B C 1
ATOM 646 O O . ASN B 1 23 ? 12.679 -29.301 -13.177 1.00 21.19 47 ASN B O 1
ATOM 651 N N . VAL B 1 24 ? 10.888 -27.991 -12.725 1.00 20.16 48 VAL B N 1
ATOM 652 C CA . VAL B 1 24 ? 11.505 -27.366 -11.548 1.00 17.32 48 VAL B CA 1
ATOM 653 C C . VAL B 1 24 ? 10.988 -28.199 -10.372 1.00 16.74 48 VAL B C 1
ATOM 654 O O . VAL B 1 24 ? 9.843 -28.058 -9.937 1.00 20.64 48 VAL B O 1
ATOM 658 N N . ASN B 1 25 ? 11.834 -29.101 -9.907 1.00 17.37 49 ASN B N 1
ATOM 659 C CA . ASN B 1 25 ? 11.535 -29.856 -8.707 1.00 18.75 49 ASN B CA 1
ATOM 660 C C . ASN B 1 25 ? 12.782 -30.108 -7.884 1.00 18.26 49 ASN B C 1
ATOM 661 O O . ASN B 1 25 ? 13.868 -29.764 -8.285 1.00 17.07 49 ASN B O 1
ATOM 666 N N . ASN B 1 26 ? 12.615 -30.721 -6.716 1.00 20.27 50 ASN B N 1
ATOM 667 C CA . ASN B 1 26 ? 13.747 -30.897 -5.811 1.00 18.93 50 ASN B CA 1
ATOM 668 C C . ASN B 1 26 ? 14.859 -31.673 -6.452 1.00 17.22 50 ASN B C 1
ATOM 669 O O . ASN B 1 26 ? 16.004 -31.276 -6.404 1.00 15.44 50 ASN B O 1
ATOM 674 N N . LYS B 1 27 ? 14.527 -32.823 -7.050 1.00 18.80 51 LYS B N 1
ATOM 675 C CA . LYS B 1 27 ? 15.529 -33.658 -7.694 1.00 20.27 51 LYS B CA 1
ATOM 676 C C . LYS B 1 27 ? 16.377 -32.857 -8.656 1.00 14.55 51 LYS B C 1
ATOM 677 O O . LYS B 1 27 ? 17.571 -32.910 -8.590 1.00 18.09 51 LYS B O 1
ATOM 683 N N . ASN B 1 28 ? 15.740 -32.133 -9.587 1.00 13.81 52 ASN B N 1
ATOM 684 C CA . ASN B 1 28 ? 16.460 -31.475 -10.659 1.00 15.25 52 ASN B CA 1
ATOM 685 C C . ASN B 1 28 ? 17.302 -30.290 -10.170 1.00 15.71 52 ASN B C 1
ATOM 686 O O . ASN B 1 28 ? 18.371 -30.031 -10.718 1.00 18.17 52 ASN B O 1
ATOM 691 N N . ILE B 1 29 ? 16.806 -29.595 -9.156 1.00 15.44 53 ILE B N 1
ATOM 692 C CA . ILE B 1 29 ? 17.581 -28.514 -8.514 1.00 16.10 53 ILE B CA 1
ATOM 693 C C . ILE B 1 29 ? 18.827 -29.079 -7.874 1.00 17.01 53 ILE B C 1
ATOM 694 O O . ILE B 1 29 ? 19.920 -28.559 -8.098 1.00 17.40 53 ILE B O 1
ATOM 699 N N . ILE B 1 30 ? 18.667 -30.154 -7.095 1.00 16.33 54 ILE B N 1
ATOM 700 C CA . ILE B 1 30 ? 19.837 -30.820 -6.487 1.00 17.25 54 ILE B CA 1
ATOM 701 C C . ILE B 1 30 ? 20.848 -31.241 -7.531 1.00 15.76 54 ILE B C 1
ATOM 702 O O . ILE B 1 30 ? 22.063 -30.993 -7.383 1.00 16.18 54 ILE B O 1
ATOM 707 N N . LEU B 1 31 ? 20.380 -31.914 -8.593 1.00 19.75 55 LEU B N 1
ATOM 708 C CA . LEU B 1 31 ? 21.294 -32.343 -9.654 1.00 17.63 55 LEU B CA 1
ATOM 709 C C . LEU B 1 31 ? 22.018 -31.178 -10.326 1.00 18.50 55 LEU B C 1
ATOM 710 O O . LEU B 1 31 ? 23.210 -31.254 -10.625 1.00 17.13 55 LEU B O 1
ATOM 715 N N . SER B 1 32 ? 21.305 -30.076 -10.519 1.00 18.0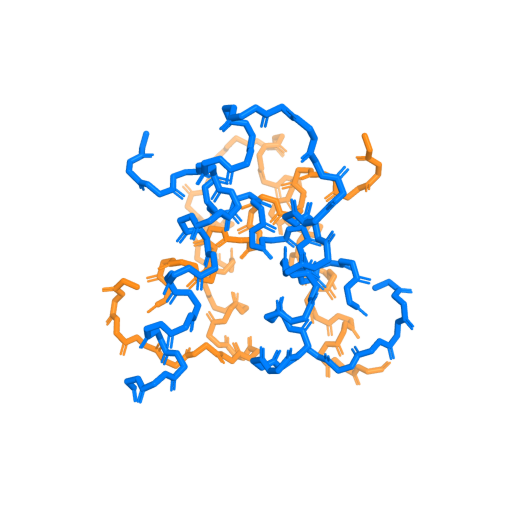5 56 SER B N 1
ATOM 716 C CA A SER B 1 32 ? 21.918 -28.892 -11.096 0.50 17.11 56 SER B CA 1
ATOM 717 C CA B SER B 1 32 ? 21.893 -28.860 -11.081 0.50 16.77 56 SER B CA 1
ATOM 718 C C . SER B 1 32 ? 22.989 -28.291 -10.162 1.00 17.01 56 SER B C 1
ATOM 719 O O . SER B 1 32 ? 24.051 -27.878 -10.611 1.00 16.69 56 SER B O 1
ATOM 724 N N . LEU B 1 33 ? 22.691 -28.258 -8.869 1.00 16.11 57 LEU B N 1
ATOM 725 C CA . LEU B 1 33 ? 23.663 -27.739 -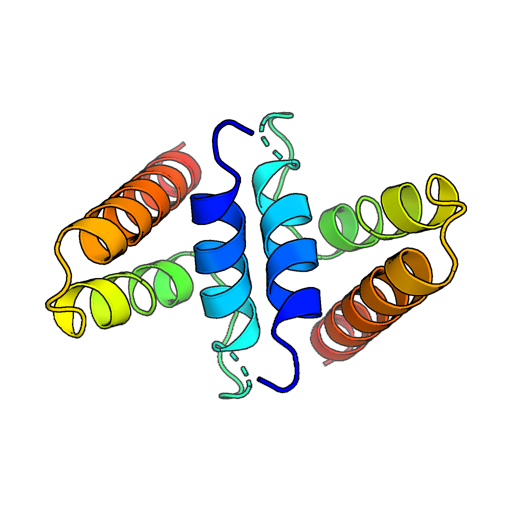7.888 1.00 18.27 57 L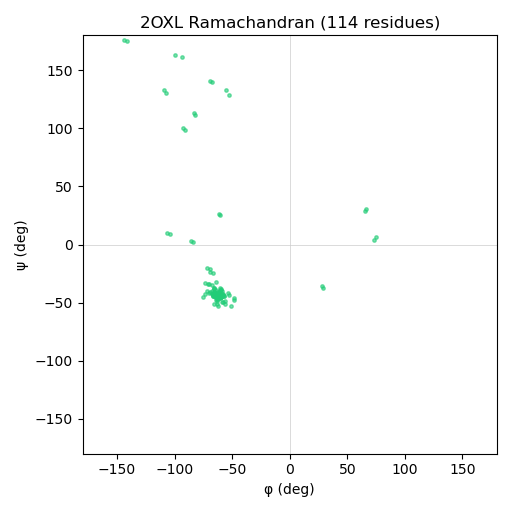EU B CA 1
ATOM 726 C C . LEU B 1 33 ? 24.897 -28.645 -7.819 1.00 20.19 57 LEU B C 1
ATOM 727 O O . LEU B 1 33 ? 26.052 -28.161 -7.800 1.00 17.82 57 LEU B O 1
ATOM 732 N N . ILE B 1 34 ? 24.656 -29.961 -7.812 1.00 22.17 58 ILE B N 1
ATOM 733 C CA . ILE B 1 34 ? 25.791 -30.908 -7.774 1.00 24.33 58 ILE B CA 1
ATOM 734 C C . ILE B 1 34 ? 26.612 -30.693 -9.032 1.00 23.57 58 ILE B C 1
ATOM 735 O O . ILE B 1 34 ? 27.841 -30.649 -8.978 1.00 25.24 58 ILE B O 1
ATOM 740 N N . HIS B 1 35 ? 25.956 -30.545 -10.178 1.00 25.88 59 HIS B N 1
ATOM 741 C CA . HIS B 1 35 ? 26.734 -30.275 -11.391 1.00 26.60 59 HIS B CA 1
ATOM 742 C C . HIS B 1 35 ? 27.592 -28.992 -11.287 1.00 25.21 59 HIS B C 1
ATOM 743 O O . HIS B 1 35 ? 28.748 -28.956 -11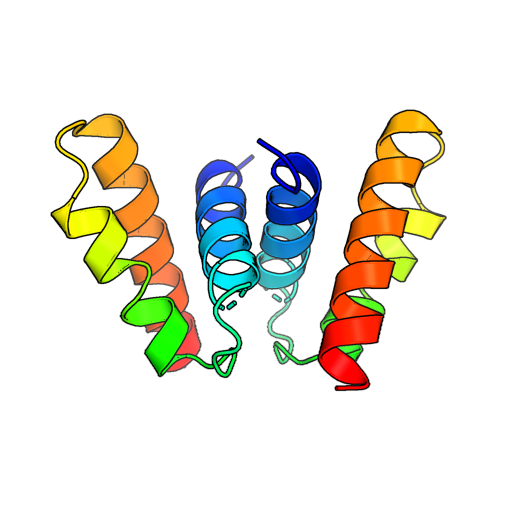.722 1.00 23.33 59 HIS B O 1
ATOM 750 N N . SER B 1 36 ? 27.002 -27.936 -10.737 1.00 24.37 60 SER B N 1
ATOM 751 C CA . SER B 1 36 ? 27.727 -26.674 -10.535 1.00 23.77 60 SER B CA 1
ATOM 752 C C . SER B 1 36 ? 28.903 -26.895 -9.586 1.00 22.46 60 SER B C 1
ATOM 753 O O . SER B 1 36 ? 29.991 -26.396 -9.818 1.00 24.81 60 SER B O 1
ATOM 756 N N . LEU B 1 37 ? 28.664 -27.634 -8.513 1.00 24.64 61 LEU B N 1
ATOM 757 C CA . LEU B 1 37 ? 29.698 -27.870 -7.518 1.00 27.80 61 LEU B CA 1
ATOM 758 C C . LEU B 1 37 ? 30.866 -28.623 -8.140 1.00 31.65 61 LEU B C 1
ATOM 759 O O . LEU B 1 37 ? 32.039 -28.270 -7.918 1.00 32.79 61 LEU B O 1
ATOM 764 N N . GLU B 1 38 ? 30.540 -29.626 -8.948 1.00 30.06 62 GLU B N 1
ATOM 765 C CA . GLU B 1 38 ? 31.567 -30.447 -9.588 1.00 37.80 62 GLU B CA 1
ATOM 766 C C . GLU B 1 38 ? 32.358 -29.699 -10.664 1.00 38.63 62 GLU B C 1
ATOM 767 O O . GLU B 1 38 ? 33.466 -30.102 -10.994 1.00 42.73 62 GLU B O 1
ATOM 773 N N . THR B 1 39 ? 31.805 -28.619 -11.208 1.00 39.56 63 THR B N 1
ATOM 774 C CA . THR B 1 39 ? 32.466 -27.860 -12.281 1.00 37.02 63 THR B CA 1
ATOM 775 C C . THR B 1 39 ? 33.105 -26.532 -11.838 1.00 38.92 63 THR B C 1
ATOM 776 O O . THR B 1 39 ? 33.546 -25.722 -12.669 1.00 40.37 63 THR B O 1
ATOM 780 N N . THR B 1 40 ? 33.159 -26.303 -10.526 1.00 36.97 64 THR B N 1
ATOM 781 C CA . THR B 1 40 ? 33.788 -25.101 -9.978 1.00 35.66 64 THR B CA 1
ATOM 782 C C . THR B 1 40 ? 35.087 -25.520 -9.296 1.00 37.32 64 THR B C 1
ATOM 783 O O . THR B 1 40 ? 35.120 -26.487 -8.518 1.00 40.00 64 THR B O 1
ATOM 787 N N . SER B 1 41 ? 36.159 -24.801 -9.574 1.00 34.62 65 SER B N 1
ATOM 788 C CA A SER B 1 41 ? 37.412 -25.099 -8.908 0.50 34.96 65 SER B CA 1
ATOM 789 C CA C SER B 1 41 ? 37.442 -25.082 -8.947 0.50 34.63 65 SER B CA 1
ATOM 790 C C . SER B 1 41 ? 37.782 -24.017 -7.903 1.00 34.44 65 SER B C 1
ATOM 791 O O . SER B 1 41 ? 38.744 -24.160 -7.141 1.00 36.71 65 SER B O 1
ATOM 796 N N . ASP B 1 42 ? 36.984 -22.953 -7.876 1.00 30.87 66 ASP B N 1
ATOM 797 C CA . ASP B 1 42 ? 37.181 -21.833 -6.956 1.00 27.17 66 ASP B CA 1
ATOM 798 C C . ASP B 1 42 ? 36.569 -22.198 -5.592 1.00 28.06 66 ASP B C 1
ATOM 799 O O . ASP B 1 42 ? 35.343 -22.335 -5.456 1.00 24.14 66 ASP B O 1
ATOM 804 N N . ILE B 1 43 ? 37.416 -22.381 -4.575 1.00 25.98 67 ILE B N 1
ATOM 805 C CA . ILE B 1 43 ? 36.928 -22.972 -3.318 1.00 25.45 67 ILE B CA 1
ATOM 806 C C . ILE B 1 43 ? 35.940 -22.050 -2.600 1.00 18.84 67 ILE B C 1
ATOM 807 O O . ILE B 1 43 ? 35.111 -22.524 -1.839 1.00 22.50 67 ILE B O 1
ATOM 812 N N . LEU B 1 44 ? 36.023 -20.753 -2.869 1.00 21.46 68 LEU B N 1
ATOM 813 C CA . LEU B 1 44 ? 35.143 -19.759 -2.243 1.00 20.49 68 LEU B CA 1
ATOM 814 C C . LEU B 1 44 ? 33.748 -19.845 -2.878 1.00 22.33 68 LEU B C 1
ATOM 815 O O . LEU B 1 44 ? 32.751 -19.923 -2.161 1.00 18.57 68 LEU B O 1
ATOM 820 N N . LYS B 1 45 ? 33.704 -19.933 -4.215 1.00 22.92 69 LYS B N 1
ATOM 821 C CA . LYS B 1 45 ? 32.463 -20.210 -4.948 1.00 24.99 69 LYS B CA 1
ATOM 822 C C . LYS B 1 45 ? 31.878 -21.597 -4.634 1.00 21.90 69 LYS B C 1
ATOM 823 O O . LYS B 1 45 ? 30.647 -21.755 -4.456 1.00 19.46 69 LYS B O 1
ATOM 829 N N . ALA B 1 46 ? 32.743 -22.618 -4.568 1.00 19.61 70 ALA B N 1
ATOM 830 C CA . ALA B 1 46 ? 32.318 -23.935 -4.112 1.00 18.15 70 ALA B CA 1
ATOM 831 C C . ALA B 1 46 ? 31.628 -23.898 -2.738 1.00 17.25 70 ALA B C 1
ATOM 832 O O . ALA B 1 46 ? 30.653 -24.617 -2.532 1.00 19.01 70 ALA B O 1
ATOM 834 N N . ASP B 1 47 ? 32.156 -23.115 -1.787 1.00 17.98 71 ASP B N 1
ATOM 835 C CA . ASP B 1 47 ? 31.545 -23.045 -0.453 1.00 19.58 71 ASP B CA 1
ATOM 836 C C . ASP B 1 47 ? 30.063 -22.577 -0.558 1.00 17.26 71 ASP B C 1
ATOM 837 O O . ASP B 1 47 ? 29.165 -23.149 0.067 1.00 15.72 71 ASP B O 1
ATOM 842 N N . VAL B 1 48 ? 29.832 -21.578 -1.394 1.00 16.92 72 VAL B N 1
ATOM 843 C CA . VAL B 1 48 ? 28.468 -21.041 -1.578 1.00 17.25 72 VAL B CA 1
ATOM 844 C C . VAL B 1 48 ? 27.516 -22.096 -2.184 1.00 15.05 72 VAL B C 1
ATOM 845 O O . VAL B 1 48 ? 26.393 -22.284 -1.711 1.00 16.06 72 VAL B O 1
ATOM 849 N N . ILE B 1 49 ? 27.971 -22.804 -3.207 1.00 15.78 73 ILE B N 1
ATOM 850 C CA . ILE B 1 49 ? 27.160 -23.895 -3.807 1.00 17.41 73 ILE B CA 1
ATOM 851 C C . ILE B 1 49 ? 26.860 -25.018 -2.817 1.00 17.54 73 ILE B C 1
ATOM 852 O O . ILE B 1 49 ? 25.745 -25.497 -2.708 1.00 13.67 73 ILE B O 1
ATOM 857 N N . ARG B 1 50 ? 27.865 -25.401 -2.033 1.00 19.98 74 ARG B N 1
ATOM 858 C CA . ARG B 1 50 ? 27.703 -26.414 -0.996 1.00 20.67 74 ARG B CA 1
ATOM 859 C C . ARG B 1 50 ? 26.664 -26.005 0.040 1.00 15.64 74 ARG B C 1
ATOM 860 O O . ARG B 1 50 ? 25.827 -26.823 0.440 1.00 18.13 74 ARG B O 1
ATOM 868 N N . LYS B 1 51 ? 26.674 -24.755 0.484 1.00 16.08 75 LYS B N 1
ATOM 869 C CA . LYS B 1 51 ? 25.654 -24.282 1.429 1.00 15.09 75 LYS B CA 1
ATOM 870 C C . LYS B 1 51 ? 24.249 -24.270 0.808 1.00 16.25 75 LYS B C 1
ATOM 871 O O . LYS B 1 51 ? 23.259 -24.570 1.491 1.00 15.18 75 LYS B O 1
ATOM 877 N N . THR B 1 52 ? 24.192 -23.917 -0.467 1.00 14.35 76 THR B N 1
ATOM 878 C CA . THR B 1 52 ? 22.909 -23.864 -1.186 1.00 14.47 76 THR B CA 1
ATOM 879 C C . THR B 1 52 ? 22.359 -25.297 -1.307 1.00 15.27 76 THR B C 1
ATOM 880 O O . THR B 1 52 ? 21.171 -25.566 -1.044 1.00 16.38 76 THR B O 1
ATOM 884 N N . LEU B 1 53 ? 23.238 -26.216 -1.653 1.00 16.27 77 LEU B N 1
ATOM 885 C CA . LEU B 1 53 ? 22.869 -27.628 -1.732 1.00 19.51 77 LEU B CA 1
ATOM 886 C C . LEU B 1 53 ? 22.374 -28.119 -0.382 1.00 19.36 77 LEU B C 1
ATOM 887 O O . LEU B 1 53 ? 21.343 -28.781 -0.291 1.00 17.09 77 LEU B O 1
ATOM 892 N N . GLU B 1 54 ? 23.082 -27.768 0.696 1.00 18.43 78 GLU B N 1
ATOM 893 C CA . GLU B 1 54 ? 22.648 -28.213 2.011 1.00 18.86 78 GLU B CA 1
ATOM 894 C C . GLU B 1 54 ? 21.247 -27.703 2.375 1.00 18.72 78 GLU B C 1
ATOM 895 O O . GLU B 1 54 ? 20.418 -28.429 2.917 1.00 18.44 78 GLU B O 1
ATOM 901 N N . ILE B 1 55 ? 20.990 -26.428 2.099 1.00 17.04 79 ILE B N 1
ATOM 902 C CA . ILE B 1 55 ? 19.705 -25.838 2.373 1.00 17.72 79 ILE B CA 1
ATOM 903 C C . ILE B 1 55 ? 18.577 -26.543 1.582 1.00 16.29 79 ILE B C 1
ATOM 904 O O . ILE B 1 55 ? 17.514 -26.836 2.174 1.00 18.68 79 ILE B O 1
ATOM 909 N N . VAL B 1 56 ? 18.827 -26.811 0.301 1.00 17.00 80 VAL B N 1
ATOM 910 C CA . VAL B 1 56 ? 17.799 -27.493 -0.528 1.00 19.27 80 VAL B CA 1
ATOM 911 C C . VAL B 1 56 ? 17.577 -28.918 0.021 1.00 19.45 80 VAL B C 1
ATOM 912 O O . VAL B 1 56 ? 16.416 -29.358 0.134 1.00 18.31 80 VAL B O 1
ATOM 916 N N . LEU B 1 57 ? 18.675 -29.592 0.384 1.00 19.93 81 LEU B N 1
ATOM 917 C CA . LEU B 1 57 ? 18.583 -30.964 0.959 1.00 18.84 81 LEU B CA 1
ATOM 918 C C . LEU B 1 57 ? 17.749 -31.019 2.229 1.00 20.48 81 LEU B C 1
ATOM 919 O O . LEU B 1 57 ? 16.905 -31.920 2.394 1.00 24.07 81 LEU B O 1
ATOM 924 N N . ARG B 1 58 ? 17.956 -30.053 3.132 1.00 20.09 82 ARG B N 1
ATOM 925 C CA . ARG B 1 58 ? 17.243 -29.984 4.399 1.00 21.41 82 ARG B CA 1
ATOM 926 C C . ARG B 1 58 ? 15.786 -29.569 4.244 1.00 27.05 82 ARG B C 1
ATOM 927 O O . ARG B 1 58 ? 14.903 -30.120 4.915 1.00 29.97 82 ARG B O 1
ATOM 935 N N . TYR B 1 59 ? 15.523 -28.613 3.356 1.00 27.10 83 TYR B N 1
ATOM 936 C CA . TYR B 1 59 ? 14.144 -28.285 2.988 1.00 29.74 83 TYR B CA 1
ATOM 937 C C . TYR B 1 59 ? 13.434 -29.512 2.368 1.00 27.54 83 TYR B C 1
ATOM 938 O O . TYR B 1 59 ? 12.295 -29.820 2.717 1.00 32.70 83 TYR B O 1
ATOM 947 N N . THR B 1 60 ? 14.112 -30.204 1.459 1.00 30.08 84 THR B N 1
ATOM 948 C CA . THR B 1 60 ? 13.559 -31.384 0.761 1.00 31.35 84 THR B CA 1
ATOM 949 C C . THR B 1 60 ? 13.230 -32.511 1.758 1.00 33.47 84 THR B C 1
ATOM 950 O O . THR B 1 60 ? 12.138 -33.091 1.705 1.00 32.75 84 THR B O 1
ATOM 954 N N . ALA B 1 61 ? 14.172 -32.799 2.660 1.00 31.71 85 ALA B N 1
ATOM 955 C CA . ALA B 1 61 ? 13.986 -33.848 3.678 1.00 36.02 85 ALA B CA 1
ATOM 956 C C . ALA B 1 61 ? 12.853 -33.520 4.640 1.00 40.15 85 ALA B C 1
ATOM 957 O O . ALA B 1 61 ? 12.172 -34.426 5.126 1.00 42.14 85 ALA B O 1
ATOM 959 N N . ASP B 1 62 ? 12.669 -32.224 4.902 1.00 44.20 86 ASP B N 1
ATOM 960 C CA . ASP B 1 62 ? 11.529 -31.659 5.637 1.00 48.93 86 ASP B CA 1
ATOM 961 C C . ASP B 1 62 ? 11.803 -31.633 7.133 1.00 52.96 86 ASP B C 1
ATOM 962 O O . ASP B 1 62 ? 11.816 -30.559 7.739 1.00 55.72 86 ASP B O 1
#

GO terms:
  GO:0003677 DNA binding (F, IDA)
  GO:0042803 protein homodimerization activity (F, IDA)
  GO:0042542 response to hydrogen peroxide (P, IMP)
  GO:0044010 single-species biofilm formation (P, IMP)
  GO:0005515 protein binding (F, IPI)

Radius of gyration: 13.97 Å; Cα contacts (8 Å, |Δi|>4): 118; chains: 2; bounding box: 36×36×28 Å

Sequence (122 aa):
NLLEEESAVLGQAVTNLLSGDNVNNKNIILSSLIHSLETTSSDILKADVIRKTLEIVLRYTADNLLEEESAVLGQAVTNLLSGDNVNNKNIILSSLIHSLETTSSDILKADVIRKTLEIVLRYTAD

Solvent-accessible surface area: 7945 Å² total

Foldseek 3Di:
DVCPLLVVLLVVQQVVCVVVHDPDLVSSLVSLVVVLVPDPDVVVNVSSVVNNVVSVVVVVD/DVCPLLVVLLVVQQVVCVVVHDPDLVSSLVSLVVVLVPDPPVVNNVSSVVNNVVSVVVVVD

B-factor: mean 26.59, std 10.96, range [4.03, 69.29]

Secondary structure (DSSP, 8-state):
-TTHHHHHHHHHHHHH-------SHHHHHHHHHHHHHT---HHHHHHHHHHHHHHHHHHH-/-TTHHHHHHHHHHHHH-------SHHHHHHHHHHHHHT---HHHHHHHHHHHHHHHHHHH-

Organism: Escherichia coli (strain K12) (NCBI:txid83333)

Nearest PDB structures (foldseek):
  2oxl-assembly1_B  TM=1.016E+00  e=3.592E-08  Escherichia coli
  2ymb-assembly2_C  TM=6.280E-01  e=1.339E+00  Homo sapiens
  2ymb-assembly1_D  TM=6.629E-01  e=2.331E+00  Homo sapiens
  5fvl-assembly2_B  TM=4.845E-01  e=1.259E+00  Saccharomyces cerevisiae
  4zey-assembly1_A  TM=3.653E-01  e=2.983E+00  Homo sapiens